Protein AF-A0A484NGR6-F1 (afdb_monomer)

InterPro domains:
  IPR010325 Rhamnogalacturonate lyase [PF06045] (3-84)
  IPR011013 Galactose mutarotase-like domain superfamily [SSF74650] (16-133)
  IPR014718 Glycoside hydrolase-type carbohydrate-binding [G3DSA:2.70.98.10] (3-141)

Structure (mmCIF, N/CA/C/O backbone):
data_AF-A0A484NGR6-F1
#
_entry.id   AF-A0A484NGR6-F1
#
loop_
_atom_site.group_PDB
_atom_site.id
_atom_site.type_symbol
_atom_site.label_atom_id
_atom_site.label_alt_id
_atom_site.label_comp_id
_atom_site.label_asym_id
_atom_site.label_entity_id
_atom_site.label_seq_id
_atom_site.pdbx_PDB_ins_code
_atom_site.Cartn_x
_atom_site.Cartn_y
_atom_site.Cartn_z
_atom_site.occupancy
_atom_site.B_iso_or_equiv
_atom_site.auth_seq_id
_atom_site.auth_comp_id
_atom_site.auth_asym_id
_atom_site.auth_atom_id
_atom_site.pdbx_PDB_model_num
ATOM 1 N N . MET A 1 1 ? -3.702 15.018 15.815 1.00 78.06 1 MET A N 1
ATOM 2 C CA . MET A 1 1 ? -2.257 14.699 15.862 1.00 78.06 1 MET A CA 1
ATOM 3 C C . MET A 1 1 ? -1.772 14.898 17.281 1.00 78.06 1 MET A C 1
ATOM 5 O O . MET A 1 1 ? -2.163 15.886 17.893 1.00 78.06 1 MET A O 1
ATOM 9 N N . LEU A 1 2 ? -0.975 13.968 17.803 1.00 86.06 2 LEU A N 1
ATOM 10 C CA . LEU A 1 2 ? -0.369 14.116 19.126 1.00 86.06 2 LEU A CA 1
ATOM 11 C C . LEU A 1 2 ? 0.886 14.997 19.006 1.00 86.06 2 LEU A C 1
ATOM 13 O O . LEU A 1 2 ? 1.690 14.758 18.100 1.00 86.06 2 LEU A O 1
ATOM 17 N N . PRO A 1 3 ? 1.065 16.021 19.863 1.00 89.62 3 PRO A N 1
ATOM 18 C CA . PRO A 1 3 ? 2.260 16.859 19.835 1.00 89.62 3 PRO A CA 1
ATOM 19 C C . PRO A 1 3 ? 3.543 16.023 19.910 1.00 89.62 3 PRO A C 1
ATOM 21 O O . PRO A 1 3 ? 3.657 15.124 20.740 1.00 89.62 3 PRO A O 1
ATOM 24 N N . GLY A 1 4 ? 4.502 16.311 19.028 1.00 92.06 4 GLY A N 1
ATOM 25 C CA . GLY A 1 4 ? 5.793 15.617 18.981 1.00 92.06 4 GLY A CA 1
ATOM 26 C C . GLY A 1 4 ? 5.782 14.228 18.329 1.00 92.06 4 GLY A C 1
ATOM 27 O O . GLY A 1 4 ? 6.843 13.618 18.236 1.00 92.06 4 GLY A O 1
ATOM 28 N N . GLN A 1 5 ? 4.637 13.724 17.850 1.00 91.00 5 GLN A N 1
ATOM 29 C CA . GLN A 1 5 ? 4.572 12.446 17.132 1.00 91.00 5 GLN A CA 1
ATOM 30 C C . GLN A 1 5 ? 4.459 12.631 15.617 1.00 91.00 5 GLN A C 1
ATOM 32 O O . GLN A 1 5 ? 3.681 13.447 15.122 1.00 91.00 5 GLN A O 1
ATOM 37 N N . SER A 1 6 ? 5.224 11.825 14.878 1.00 90.88 6 SER A N 1
ATOM 38 C CA . SER A 1 6 ? 5.164 11.767 13.416 1.00 90.88 6 SER A CA 1
ATOM 39 C C . SER A 1 6 ? 4.069 10.795 12.990 1.00 90.88 6 SER A C 1
ATOM 41 O O . SER A 1 6 ? 4.304 9.595 12.899 1.00 90.88 6 SER A O 1
ATOM 43 N N . GLY A 1 7 ? 2.861 11.311 12.768 1.00 92.38 7 GLY A N 1
ATOM 44 C CA . GLY A 1 7 ? 1.741 10.514 12.275 1.00 92.38 7 GLY A CA 1
ATOM 45 C C . GLY A 1 7 ? 0.375 11.070 12.659 1.00 92.38 7 GLY A C 1
ATOM 46 O O . GLY A 1 7 ? 0.243 12.051 13.397 1.00 92.38 7 GLY A O 1
ATOM 47 N N . PHE A 1 8 ? -0.663 10.419 12.149 1.00 93.00 8 PHE A N 1
ATOM 48 C CA . PHE A 1 8 ? -2.050 10.694 12.492 1.00 93.00 8 PHE A CA 1
ATOM 49 C C . PHE A 1 8 ? -2.842 9.390 12.534 1.00 93.00 8 PHE A C 1
ATOM 51 O O . PHE A 1 8 ? -2.506 8.426 11.854 1.00 93.00 8 PHE A O 1
ATOM 58 N N . TYR A 1 9 ? -3.898 9.384 13.342 1.00 92.56 9 TYR A N 1
ATOM 59 C CA . TYR A 1 9 ? -4.831 8.270 13.447 1.00 92.56 9 TYR A CA 1
ATOM 60 C C . TYR A 1 9 ? -6.046 8.574 12.582 1.00 92.56 9 TYR A C 1
ATOM 62 O O . TYR A 1 9 ? -6.548 9.701 12.591 1.00 92.56 9 TYR A O 1
ATOM 70 N N . THR A 1 10 ? -6.516 7.573 11.849 1.00 91.75 10 THR A N 1
ATOM 71 C CA . THR A 1 10 ? -7.730 7.659 11.037 1.00 91.75 10 THR A CA 1
ATOM 72 C C . THR A 1 10 ? -8.783 6.724 11.593 1.00 91.75 10 THR A C 1
ATOM 74 O O . THR A 1 10 ? -8.477 5.590 11.945 1.00 91.75 10 THR A O 1
ATOM 77 N N . TYR A 1 11 ? -10.023 7.189 11.626 1.00 92.19 11 TYR A N 1
ATOM 78 C CA . TYR A 1 11 ? -11.191 6.377 11.927 1.00 92.19 11 TYR A CA 1
ATOM 79 C C . TYR A 1 11 ? -12.360 6.883 11.081 1.00 92.19 11 TYR A C 1
ATOM 81 O O . TYR A 1 11 ? -12.351 8.025 10.615 1.00 92.19 11 TYR A O 1
ATOM 89 N N . ALA A 1 12 ? -13.356 6.030 10.881 1.00 91.62 12 ALA A N 1
ATOM 90 C CA . ALA A 1 12 ? -14.618 6.390 10.258 1.00 91.62 12 ALA A CA 1
ATOM 91 C C . ALA A 1 12 ? -15.750 5.862 11.136 1.00 91.62 12 ALA A C 1
ATOM 93 O O . ALA A 1 12 ? -15.659 4.761 11.674 1.00 91.62 12 ALA A O 1
ATOM 94 N N . ILE A 1 13 ? -16.797 6.666 11.293 1.00 93.38 13 ILE A N 1
ATOM 95 C CA . ILE A 1 13 ? -18.014 6.281 12.005 1.00 93.38 13 ILE A CA 1
ATOM 96 C C . ILE A 1 13 ? -19.132 6.290 10.975 1.00 93.38 13 ILE A C 1
ATOM 98 O O . ILE A 1 13 ? -19.346 7.296 10.299 1.00 93.38 13 ILE A O 1
ATOM 102 N N . TYR A 1 14 ? -19.816 5.158 10.860 1.00 91.88 14 TYR A N 1
ATOM 103 C CA . TYR A 1 14 ? -20.972 4.992 9.994 1.00 91.88 14 TYR A CA 1
ATOM 104 C C . TYR A 1 14 ? -22.213 4.878 10.869 1.00 91.88 14 TYR A C 1
ATOM 106 O O . TYR A 1 14 ? -22.249 4.064 11.789 1.00 91.88 14 TYR A O 1
ATOM 114 N N . GLU A 1 15 ? -23.220 5.694 10.581 1.00 93.62 15 GLU A N 1
ATOM 115 C CA . GLU A 1 15 ? -24.505 5.680 11.268 1.00 93.62 15 GLU A CA 1
ATOM 116 C C . GLU A 1 15 ? -25.618 5.568 10.225 1.00 93.62 15 GLU A C 1
ATOM 118 O O . GLU A 1 15 ? -25.617 6.278 9.217 1.00 93.62 15 GLU A O 1
ATOM 123 N N . HIS A 1 16 ? -26.558 4.656 10.464 1.00 94.00 16 HIS A N 1
ATOM 124 C CA . HIS A 1 16 ? -27.775 4.504 9.673 1.00 94.00 16 HIS A CA 1
ATOM 125 C C . HIS A 1 16 ? -28.966 4.613 10.620 1.00 94.00 16 HIS A C 1
ATOM 127 O O . HIS A 1 16 ? -29.140 3.783 11.513 1.00 94.00 16 HIS A O 1
ATOM 133 N N . LEU A 1 17 ? -29.732 5.695 10.481 1.00 96.50 17 LEU A N 1
ATOM 134 C CA . LEU A 1 17 ? -30.821 6.022 11.397 1.00 96.50 17 LEU A CA 1
ATOM 135 C C . LEU A 1 17 ? -32.141 5.393 10.952 1.00 96.50 17 LEU A C 1
ATOM 137 O O . LEU A 1 17 ? -32.397 5.159 9.771 1.00 96.50 17 LEU A O 1
ATOM 141 N N . GLN A 1 18 ? -33.032 5.180 11.919 1.00 95.94 18 GLN A N 1
ATOM 142 C CA . GLN A 1 18 ? -34.361 4.647 11.651 1.00 95.94 18 GLN A CA 1
ATOM 143 C C . GLN A 1 18 ? -35.109 5.500 10.611 1.00 95.94 18 GLN A C 1
ATOM 145 O O . GLN A 1 18 ? -35.222 6.718 10.744 1.00 95.94 18 GLN A O 1
ATOM 150 N N . GLY A 1 19 ? -35.654 4.838 9.588 1.00 96.69 19 GLY A N 1
ATOM 151 C CA . GLY A 1 19 ? -36.406 5.477 8.505 1.00 96.69 19 GLY A CA 1
ATOM 152 C C . GLY A 1 19 ? -35.552 5.951 7.326 1.00 96.69 19 GLY A C 1
ATOM 153 O O . GLY A 1 19 ? -36.113 6.432 6.344 1.00 96.69 19 GLY A O 1
ATOM 154 N N . TRP A 1 20 ? -34.224 5.808 7.388 1.00 96.44 20 TRP A N 1
ATOM 155 C CA . TRP A 1 20 ? -33.361 6.057 6.234 1.00 96.44 20 TRP A CA 1
ATOM 156 C C . TRP A 1 20 ? -33.517 4.957 5.174 1.00 96.44 20 TRP A C 1
ATOM 158 O O . TRP A 1 20 ? -33.817 3.811 5.520 1.00 96.44 20 TRP A O 1
ATOM 168 N N . PRO A 1 21 ? -33.334 5.292 3.881 1.00 95.69 21 PRO A N 1
ATOM 169 C CA . PRO A 1 21 ? -33.385 4.309 2.806 1.00 95.69 21 PRO A CA 1
ATOM 170 C C . PRO A 1 21 ? -32.255 3.285 2.937 1.00 95.69 21 PRO A C 1
ATOM 172 O O . PRO A 1 21 ? -31.278 3.504 3.655 1.00 95.69 21 PRO A O 1
ATOM 175 N N . ASP A 1 22 ? -32.394 2.177 2.217 1.00 94.81 22 ASP A N 1
ATOM 176 C CA . ASP A 1 22 ? -31.349 1.162 2.122 1.00 94.81 22 ASP A CA 1
ATOM 177 C C . ASP A 1 22 ? -30.049 1.747 1.538 1.00 94.81 22 ASP A C 1
ATOM 179 O O . ASP A 1 22 ? -30.083 2.621 0.664 1.00 94.81 22 ASP A O 1
ATOM 183 N N . VAL A 1 23 ? -28.907 1.281 2.043 1.00 92.06 23 VAL A N 1
ATOM 184 C CA . VAL A 1 23 ? -27.570 1.735 1.644 1.00 92.06 23 VAL A CA 1
ATOM 185 C C . VAL A 1 23 ? -26.664 0.523 1.484 1.00 92.06 23 VAL A C 1
ATOM 187 O O . VAL A 1 23 ? -26.489 -0.256 2.417 1.00 92.06 23 VAL A O 1
ATOM 190 N N . ASP A 1 24 ? -26.014 0.430 0.326 1.00 91.44 24 ASP A N 1
ATOM 191 C CA . ASP A 1 24 ? -24.993 -0.576 0.046 1.00 91.44 24 ASP A CA 1
ATOM 192 C C . ASP A 1 24 ? -23.606 0.084 -0.039 1.00 91.44 24 ASP A C 1
ATOM 194 O O . ASP A 1 24 ? -23.342 0.920 -0.910 1.00 91.44 24 ASP A O 1
ATOM 198 N N . ILE A 1 25 ? -22.718 -0.282 0.889 1.00 89.94 25 ILE A N 1
ATOM 199 C CA . ILE A 1 25 ? -21.307 0.117 0.889 1.00 89.94 25 ILE A CA 1
ATOM 200 C C . ILE A 1 25 ? -20.473 -1.120 0.569 1.00 89.94 25 ILE A C 1
ATOM 202 O O . ILE A 1 25 ? -20.093 -1.885 1.454 1.00 89.94 25 ILE A O 1
ATOM 206 N N . GLY A 1 26 ? -20.120 -1.281 -0.706 1.00 89.25 26 GLY A N 1
ATOM 207 C CA . GLY A 1 26 ? -19.297 -2.412 -1.142 1.00 89.25 26 GLY A CA 1
ATOM 208 C C . GLY A 1 26 ? -17.859 -2.383 -0.607 1.00 89.25 26 GLY A C 1
ATOM 209 O O . GLY A 1 26 ? -17.216 -3.428 -0.510 1.00 89.25 26 GLY A O 1
ATOM 210 N N . GLN A 1 27 ? -17.327 -1.200 -0.269 1.00 90.62 27 GLN A N 1
ATOM 211 C CA . GLN A 1 27 ? -15.990 -1.074 0.306 1.00 90.62 27 GLN A CA 1
ATOM 212 C C . GLN A 1 27 ? -15.769 0.250 1.037 1.00 90.62 27 GLN A C 1
ATOM 214 O O . GLN A 1 27 ? -16.067 1.323 0.513 1.00 90.62 27 GLN A O 1
ATOM 219 N N . THR A 1 28 ? -15.097 0.156 2.180 1.00 92.19 28 THR A N 1
ATOM 220 C CA . THR A 1 28 ? -14.527 1.280 2.922 1.00 92.19 28 THR A CA 1
ATOM 221 C C . THR A 1 28 ? -13.011 1.146 2.937 1.00 92.19 28 THR A C 1
ATOM 223 O O . THR A 1 28 ? -12.495 0.050 3.120 1.00 92.19 28 THR A O 1
ATOM 226 N N . ARG A 1 29 ? -12.291 2.251 2.717 1.00 93.50 29 ARG A N 1
ATOM 227 C CA . ARG A 1 29 ? -10.837 2.335 2.914 1.00 93.50 29 ARG A CA 1
ATOM 228 C C . ARG A 1 29 ? -10.360 3.777 2.960 1.00 93.50 29 ARG A C 1
ATOM 230 O O . ARG A 1 29 ? -10.953 4.651 2.327 1.00 93.50 29 ARG A O 1
ATOM 237 N N . VAL A 1 30 ? -9.227 4.001 3.612 1.00 95.31 30 VAL A N 1
ATOM 238 C CA . VAL A 1 30 ? -8.436 5.227 3.461 1.00 95.31 30 VAL A CA 1
ATOM 239 C C . VAL A 1 30 ? -7.358 4.969 2.416 1.00 95.31 30 VAL A C 1
ATOM 241 O O . VAL A 1 30 ? -6.611 4.001 2.524 1.00 95.31 30 VAL A O 1
ATOM 244 N N . ALA A 1 31 ? -7.266 5.829 1.402 1.00 96.25 31 ALA A N 1
ATOM 245 C CA . ALA A 1 31 ? -6.236 5.742 0.373 1.00 96.25 31 ALA A CA 1
ATOM 246 C C . ALA A 1 31 ? -5.307 6.952 0.446 1.00 96.25 31 ALA A C 1
ATOM 248 O O . ALA A 1 31 ? -5.741 8.090 0.261 1.00 96.25 31 ALA A O 1
ATOM 249 N N . ILE A 1 32 ? -4.023 6.701 0.682 1.00 96.94 32 ILE A N 1
ATOM 250 C CA . ILE A 1 32 ? -3.003 7.740 0.793 1.00 96.94 32 ILE A CA 1
ATOM 251 C C . ILE A 1 32 ? -2.096 7.648 -0.425 1.00 96.94 32 ILE A C 1
ATOM 253 O O . ILE A 1 32 ? -1.409 6.648 -0.627 1.00 96.94 32 ILE A O 1
ATOM 257 N N . LYS A 1 33 ? -2.110 8.699 -1.247 1.00 96.62 33 LYS A N 1
ATOM 258 C CA . LYS A 1 33 ? -1.242 8.831 -2.421 1.00 96.62 33 LYS A CA 1
ATOM 259 C C . LYS A 1 33 ? -0.035 9.680 -2.063 1.00 96.62 33 LYS A C 1
ATOM 261 O O . LYS A 1 33 ? -0.173 10.870 -1.789 1.00 96.62 33 LYS A O 1
ATOM 266 N N . LEU A 1 34 ? 1.137 9.065 -2.073 1.00 96.38 34 LEU A N 1
ATOM 267 C CA . LEU A 1 34 ? 2.390 9.723 -1.735 1.00 96.38 34 LEU A CA 1
ATOM 268 C C . LEU A 1 34 ? 3.012 10.386 -2.968 1.00 96.38 34 LEU A C 1
ATOM 270 O O . LEU A 1 34 ? 2.628 10.154 -4.118 1.00 96.38 34 LEU A O 1
ATOM 274 N N . GLN A 1 35 ? 4.002 11.242 -2.732 1.00 95.25 35 GLN A N 1
ATOM 275 C CA . GLN A 1 35 ? 4.686 11.947 -3.806 1.00 95.25 35 GLN A CA 1
ATOM 276 C C . GLN A 1 35 ? 5.519 10.977 -4.657 1.00 95.25 35 GLN A C 1
ATOM 278 O O . GLN A 1 35 ? 6.565 10.494 -4.229 1.00 95.25 35 GLN A O 1
ATOM 283 N N . ARG A 1 36 ? 5.091 10.784 -5.910 1.00 92.81 36 ARG A N 1
ATOM 284 C CA . 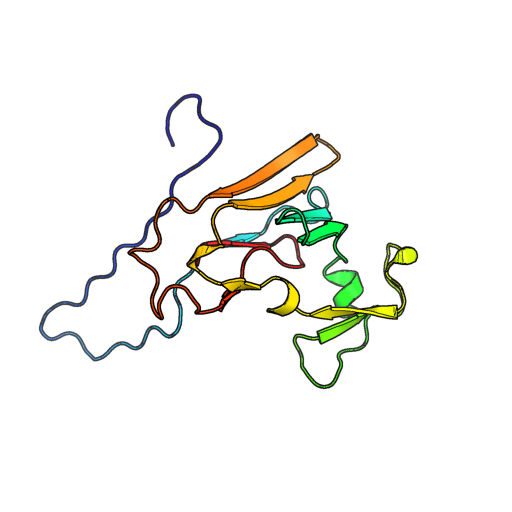ARG A 1 36 ? 5.686 9.869 -6.906 1.00 92.81 36 ARG A CA 1
ATOM 285 C C . ARG A 1 36 ? 7.207 9.937 -7.048 1.00 92.81 36 ARG A C 1
ATOM 287 O O . ARG A 1 36 ? 7.833 8.926 -7.314 1.00 92.81 36 ARG A O 1
ATOM 294 N N . ARG A 1 37 ? 7.792 11.132 -6.923 1.00 91.44 37 ARG A N 1
ATOM 295 C CA . ARG A 1 37 ? 9.242 11.340 -7.091 1.00 91.44 37 ARG A CA 1
ATOM 296 C C . ARG A 1 37 ? 10.069 10.962 -5.864 1.00 91.44 37 ARG A C 1
ATOM 298 O O . ARG A 1 37 ? 11.276 10.833 -5.996 1.00 91.44 37 ARG A O 1
ATOM 305 N N . LEU A 1 38 ? 9.440 10.868 -4.695 1.00 94.81 38 LEU A N 1
ATOM 306 C CA . LEU A 1 38 ? 10.129 10.578 -3.439 1.00 94.81 38 LEU A CA 1
ATOM 307 C C . LEU A 1 38 ? 10.042 9.089 -3.109 1.00 94.81 38 LEU A C 1
ATOM 309 O O . LEU A 1 38 ? 11.041 8.475 -2.768 1.00 94.81 38 LEU A O 1
ATOM 313 N N . PHE A 1 39 ? 8.856 8.500 -3.254 1.00 97.12 39 PHE A N 1
ATOM 314 C CA . PHE A 1 39 ? 8.583 7.134 -2.820 1.00 97.12 39 PHE A CA 1
ATOM 315 C C . PHE A 1 39 ? 8.582 6.163 -4.004 1.00 97.12 39 PHE A C 1
ATOM 317 O O . PHE A 1 39 ? 7.625 6.130 -4.775 1.00 97.12 39 PHE A O 1
ATOM 324 N N . ASN A 1 40 ? 9.646 5.369 -4.129 1.00 94.50 40 ASN A N 1
ATOM 325 C CA . ASN A 1 40 ? 9.810 4.345 -5.168 1.00 94.50 40 ASN A CA 1
ATOM 326 C C . ASN A 1 40 ? 10.026 2.931 -4.608 1.00 94.50 40 ASN A C 1
ATOM 328 O O . ASN A 1 40 ? 9.911 1.969 -5.360 1.00 94.50 40 ASN A O 1
ATOM 332 N N . TYR A 1 41 ? 10.309 2.783 -3.313 1.00 96.88 41 TYR A N 1
ATOM 333 C CA . TYR A 1 41 ? 10.507 1.480 -2.684 1.00 96.88 41 TYR A CA 1
ATOM 334 C C . TYR A 1 41 ? 9.312 1.136 -1.800 1.00 96.88 41 TYR A C 1
ATOM 336 O O . TYR A 1 41 ? 8.941 1.914 -0.924 1.00 96.88 41 TYR A O 1
ATOM 344 N N . MET A 1 42 ? 8.698 -0.017 -2.026 1.00 97.44 42 MET A N 1
ATOM 345 C CA . MET A 1 42 ? 7.542 -0.493 -1.273 1.00 97.44 42 MET A CA 1
ATOM 346 C C . MET A 1 42 ? 7.958 -1.639 -0.360 1.00 97.44 42 MET A C 1
ATOM 348 O O . MET A 1 42 ? 8.741 -2.494 -0.767 1.00 97.44 42 MET A O 1
ATOM 352 N N . ALA A 1 43 ? 7.409 -1.664 0.853 1.00 97.62 43 ALA A N 1
ATOM 353 C CA . ALA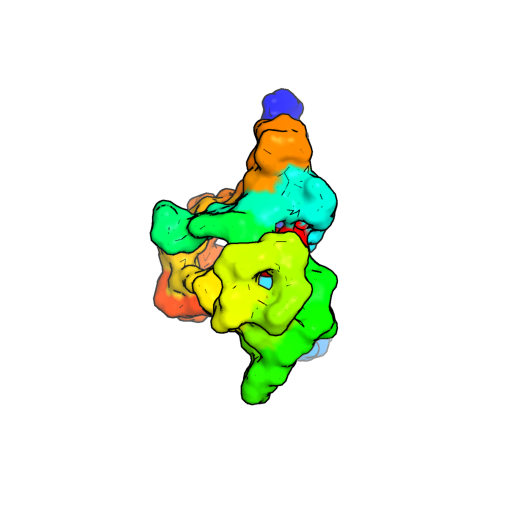 A 1 43 ? 7.626 -2.732 1.821 1.00 97.62 43 ALA A CA 1
ATOM 354 C C . ALA A 1 43 ? 6.292 -3.118 2.470 1.00 97.62 43 ALA A C 1
ATOM 356 O O . ALA A 1 43 ? 5.606 -2.269 3.043 1.00 97.62 43 ALA A O 1
ATOM 357 N N . ILE A 1 44 ? 5.918 -4.387 2.341 1.00 97.31 44 ILE A N 1
ATOM 358 C CA . ILE A 1 44 ? 4.662 -4.957 2.849 1.00 97.31 44 ILE A CA 1
ATOM 359 C C . ILE A 1 44 ? 4.947 -6.051 3.875 1.00 97.31 44 ILE A C 1
ATOM 361 O O . ILE A 1 44 ? 4.309 -6.099 4.919 1.00 97.31 44 ILE A O 1
ATOM 365 N N . SER A 1 45 ? 5.920 -6.907 3.588 1.00 94.94 45 SER A N 1
ATOM 366 C CA . SER A 1 45 ? 6.436 -7.925 4.500 1.00 94.94 45 SER A CA 1
ATOM 367 C C . SER A 1 45 ? 7.914 -8.165 4.201 1.00 94.94 45 SER A C 1
ATOM 369 O O . SER A 1 45 ? 8.449 -7.610 3.236 1.00 94.94 45 SER A O 1
ATOM 371 N N . ASP A 1 46 ? 8.568 -9.011 4.995 1.00 93.75 46 ASP A N 1
ATOM 372 C CA . ASP A 1 46 ? 9.969 -9.383 4.770 1.00 93.75 46 ASP A CA 1
ATOM 373 C C . ASP A 1 46 ? 10.186 -9.977 3.366 1.00 93.75 46 ASP A C 1
ATOM 375 O O . ASP A 1 46 ? 11.187 -9.671 2.716 1.00 93.75 46 ASP A O 1
ATOM 379 N N . ASP A 1 47 ? 9.201 -10.731 2.868 1.00 94.31 47 ASP A N 1
ATOM 380 C CA . ASP A 1 47 ? 9.227 -11.382 1.554 1.00 94.31 47 ASP A CA 1
ATOM 381 C C . ASP A 1 47 ? 8.638 -10.517 0.424 1.00 94.31 47 ASP A C 1
ATOM 383 O O . ASP A 1 47 ? 8.829 -10.813 -0.757 1.00 94.31 47 ASP A O 1
ATOM 387 N N . ILE A 1 48 ? 7.910 -9.445 0.760 1.00 94.69 48 ILE A N 1
ATOM 388 C CA . ILE A 1 48 ? 7.253 -8.556 -0.206 1.00 94.69 48 ILE A CA 1
ATOM 389 C C . ILE A 1 48 ? 7.767 -7.134 -0.004 1.00 94.69 48 ILE A C 1
ATOM 391 O O . ILE A 1 48 ? 7.116 -6.269 0.589 1.00 94.69 48 ILE A O 1
ATOM 395 N N . GLN A 1 49 ? 8.957 -6.890 -0.541 1.00 95.75 49 GLN A N 1
ATOM 396 C CA . GLN A 1 49 ? 9.571 -5.572 -0.589 1.00 95.75 49 GLN A CA 1
ATOM 397 C C . GLN A 1 49 ? 10.424 -5.422 -1.846 1.00 95.75 49 GLN A C 1
ATOM 399 O O . GLN A 1 49 ? 11.136 -6.345 -2.239 1.00 95.75 49 GLN A O 1
ATOM 404 N N . ARG A 1 50 ? 10.319 -4.275 -2.516 1.00 95.38 50 ARG A N 1
ATOM 405 C CA . ARG A 1 50 ? 11.050 -4.010 -3.761 1.00 95.38 50 ARG A CA 1
ATOM 406 C C . ARG A 1 50 ? 10.960 -2.553 -4.178 1.00 95.38 50 ARG A C 1
ATOM 408 O O . ARG A 1 50 ? 10.055 -1.822 -3.776 1.00 95.38 50 ARG A O 1
ATOM 415 N N . GLU A 1 51 ? 11.850 -2.165 -5.085 1.00 95.38 51 GLU A N 1
ATOM 416 C CA . GLU A 1 51 ? 11.587 -1.011 -5.935 1.00 95.38 51 GLU A CA 1
ATOM 417 C C . GLU A 1 51 ? 10.383 -1.318 -6.837 1.00 95.38 51 GLU A C 1
ATOM 419 O O . GLU A 1 51 ? 10.270 -2.407 -7.415 1.00 95.38 51 GLU A O 1
ATOM 424 N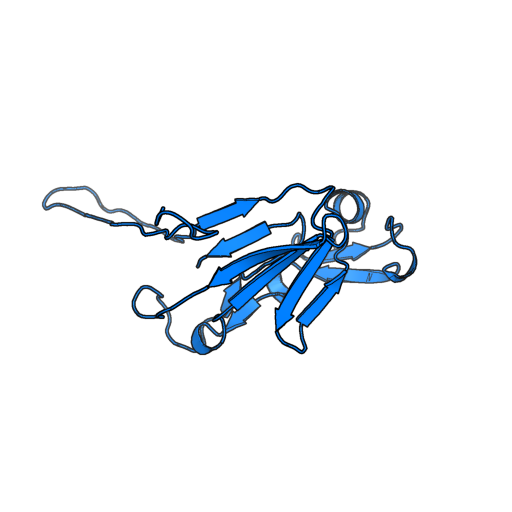 N . MET A 1 52 ? 9.465 -0.364 -6.920 1.00 95.56 52 MET A N 1
ATOM 425 C CA . MET A 1 52 ? 8.226 -0.493 -7.669 1.00 95.56 52 MET A CA 1
ATOM 426 C C . MET A 1 52 ? 8.322 0.214 -9.020 1.00 95.56 52 MET A C 1
ATOM 428 O O . MET A 1 52 ? 8.920 1.291 -9.098 1.00 95.56 52 MET A O 1
ATOM 432 N N . PRO A 1 53 ? 7.697 -0.338 -10.077 1.00 95.94 53 PRO A N 1
ATOM 433 C CA . PRO A 1 53 ? 7.539 0.395 -11.326 1.00 95.94 53 PRO A CA 1
ATOM 434 C C . PRO A 1 53 ? 6.748 1.685 -11.086 1.00 95.94 53 PRO A C 1
ATOM 436 O O . PRO A 1 53 ? 5.944 1.784 -10.158 1.00 95.94 53 PRO A O 1
ATOM 439 N N . SER A 1 54 ? 6.948 2.695 -11.929 1.00 94.38 54 SER A N 1
ATOM 440 C CA . SER A 1 54 ? 6.141 3.915 -11.867 1.00 94.38 54 SER A CA 1
ATOM 441 C C . SER A 1 54 ? 4.777 3.731 -12.548 1.00 94.38 54 SER A C 1
ATOM 443 O O . SER A 1 54 ? 4.589 2.859 -13.397 1.00 94.38 54 SER A O 1
ATOM 445 N N . ASP A 1 55 ? 3.824 4.621 -12.249 1.00 92.94 55 ASP A N 1
ATOM 446 C CA . ASP A 1 55 ? 2.546 4.687 -12.982 1.00 92.94 55 ASP A CA 1
ATOM 447 C C . ASP A 1 55 ? 2.760 4.831 -14.498 1.00 92.94 55 ASP A C 1
ATOM 449 O O . ASP A 1 55 ? 2.002 4.282 -15.298 1.00 92.94 55 ASP A O 1
ATOM 453 N N . ASN A 1 56 ? 3.805 5.565 -14.896 1.00 95.06 56 ASN A N 1
ATOM 454 C CA . ASN A 1 56 ? 4.144 5.760 -16.298 1.00 95.06 56 ASN A CA 1
ATOM 455 C C . ASN A 1 56 ? 4.649 4.461 -16.935 1.00 95.06 56 ASN A C 1
ATOM 457 O O . ASN A 1 56 ? 4.204 4.128 -18.030 1.00 95.06 56 ASN A O 1
ATOM 461 N N . ASP A 1 57 ? 5.501 3.708 -16.231 1.00 96.12 57 ASP A N 1
ATOM 462 C CA . ASP A 1 57 ? 6.013 2.411 -16.698 1.00 96.12 57 ASP A CA 1
ATOM 463 C C . ASP A 1 57 ? 4.874 1.426 -16.959 1.00 96.12 57 ASP A C 1
ATOM 465 O O . ASP A 1 57 ? 4.876 0.725 -17.969 1.00 96.12 57 ASP A O 1
ATOM 469 N N . ARG A 1 58 ? 3.851 1.440 -16.096 1.00 95.69 58 ARG A N 1
ATOM 470 C CA . ARG A 1 58 ? 2.621 0.675 -16.321 1.00 95.69 58 ARG A CA 1
ATOM 471 C C . ARG A 1 58 ? 1.819 1.205 -17.505 1.00 95.69 58 ARG A C 1
ATOM 473 O O . ARG A 1 58 ? 1.356 0.416 -18.318 1.00 95.69 58 ARG A O 1
ATOM 480 N N . SER A 1 59 ? 1.661 2.524 -17.642 1.00 95.69 59 SER A N 1
ATOM 481 C CA . SER A 1 59 ? 0.842 3.103 -18.720 1.00 95.69 59 SER A CA 1
ATOM 482 C C . SER A 1 59 ? 1.379 2.841 -20.130 1.00 95.69 59 SER A C 1
ATOM 484 O O . SER A 1 59 ? 0.591 2.746 -21.067 1.00 95.69 59 SER A O 1
ATOM 486 N N . ILE A 1 60 ? 2.702 2.716 -20.281 1.00 96.94 60 ILE A N 1
ATOM 487 C CA . ILE A 1 60 ? 3.356 2.382 -21.558 1.00 96.94 60 ILE A CA 1
ATOM 488 C C . ILE A 1 60 ? 3.610 0.875 -21.711 1.00 96.94 60 ILE A C 1
ATOM 490 O O . ILE A 1 60 ? 4.119 0.429 -22.741 1.00 96.94 60 ILE A O 1
ATOM 494 N N . GLY A 1 61 ? 3.299 0.101 -20.670 1.00 96.81 61 GLY A N 1
ATOM 495 C CA . GLY A 1 61 ? 3.371 -1.349 -20.670 1.00 96.81 61 GLY A CA 1
ATOM 496 C C . GLY A 1 61 ? 2.246 -1.983 -21.484 1.00 96.81 61 GLY A C 1
ATOM 497 O O . GLY A 1 61 ? 1.376 -1.316 -22.045 1.00 96.81 61 GLY A O 1
ATOM 498 N N . LYS A 1 62 ? 2.260 -3.313 -21.550 1.00 98.12 62 LYS A N 1
ATOM 499 C CA . LYS A 1 62 ? 1.213 -4.088 -22.216 1.00 98.12 62 LYS A CA 1
ATOM 500 C C . LYS A 1 62 ? 0.265 -4.658 -21.166 1.00 98.12 62 LYS A C 1
ATOM 502 O O . LYS A 1 62 ? 0.633 -5.593 -20.458 1.00 98.12 62 LYS A O 1
ATOM 507 N N . THR A 1 63 ? -0.952 -4.127 -21.092 1.00 97.88 63 THR A N 1
ATOM 508 C CA . THR A 1 63 ? -2.037 -4.762 -20.332 1.00 97.88 63 THR A CA 1
ATOM 509 C C . THR A 1 63 ? -2.261 -6.186 -20.843 1.00 97.88 63 THR A C 1
ATOM 511 O O . THR A 1 63 ? -2.277 -6.417 -22.056 1.00 97.88 63 THR A O 1
ATOM 514 N N . LEU A 1 64 ? -2.368 -7.137 -19.918 1.00 96.94 64 LEU A N 1
ATOM 515 C CA . LEU A 1 64 ? -2.637 -8.543 -20.214 1.00 96.94 64 LEU A CA 1
ATOM 516 C C . LEU A 1 64 ? -4.155 -8.797 -20.221 1.00 96.94 64 LEU A C 1
ATOM 518 O O . LEU A 1 64 ? -4.937 -7.875 -20.444 1.00 96.94 64 LEU A O 1
ATOM 522 N N . ASP A 1 65 ? -4.582 -10.037 -19.991 1.00 95.81 65 ASP A N 1
ATOM 523 C CA . ASP A 1 65 ? -6.004 -10.411 -20.026 1.00 95.81 65 ASP A CA 1
ATOM 524 C C . ASP A 1 65 ? -6.840 -9.684 -18.954 1.00 95.81 65 ASP A C 1
ATOM 526 O O . ASP A 1 65 ? -8.030 -9.435 -19.151 1.00 95.81 65 ASP A O 1
ATOM 530 N N . TYR A 1 66 ? -6.211 -9.288 -17.842 1.00 93.75 66 TYR A N 1
ATOM 531 C CA . TYR A 1 66 ? -6.825 -8.498 -16.775 1.00 93.75 66 TYR A CA 1
ATOM 532 C C . TYR A 1 66 ? -6.254 -7.081 -16.758 1.00 93.75 66 TYR A C 1
ATOM 534 O O . TYR A 1 66 ? -5.044 -6.885 -16.856 1.00 93.75 66 TYR A O 1
ATOM 542 N N . LYS A 1 67 ? -7.120 -6.078 -16.567 1.00 93.38 67 LYS A N 1
ATOM 543 C CA . LYS A 1 67 ? -6.716 -4.659 -16.541 1.00 93.38 67 LYS A CA 1
ATOM 544 C C . LYS A 1 67 ? -5.758 -4.326 -15.391 1.00 93.38 67 LYS A C 1
ATOM 546 O O . LYS A 1 67 ? -5.052 -3.323 -15.449 1.00 93.38 67 LYS A O 1
ATOM 551 N N . GLU A 1 68 ? -5.762 -5.134 -14.334 1.00 95.12 68 GLU A N 1
ATOM 552 C CA . GLU A 1 68 ? -4.876 -5.007 -13.182 1.00 95.12 68 GLU A CA 1
ATOM 553 C C . GLU A 1 68 ? -3.453 -5.512 -13.444 1.00 95.12 68 GLU A C 1
ATOM 555 O O . GLU A 1 68 ? -2.543 -5.044 -12.757 1.00 95.12 68 GLU A O 1
ATOM 560 N N . ALA A 1 69 ? -3.268 -6.390 -14.438 1.00 97.12 69 ALA A N 1
ATOM 561 C CA . ALA A 1 69 ? -2.002 -7.029 -14.776 1.00 97.12 69 ALA A CA 1
ATOM 562 C C . ALA A 1 69 ? -1.358 -6.375 -16.007 1.00 97.12 69 ALA A C 1
ATOM 564 O O . ALA A 1 69 ? -1.935 -6.322 -17.099 1.00 97.12 69 ALA A O 1
ATOM 565 N N . VAL A 1 70 ? -0.130 -5.888 -15.846 1.00 98.00 70 VAL A N 1
ATOM 566 C CA . VAL A 1 70 ? 0.604 -5.169 -16.890 1.00 98.00 70 VAL A CA 1
ATOM 567 C C . VAL A 1 70 ? 2.005 -5.747 -17.041 1.00 98.00 70 VAL A C 1
ATOM 569 O O . VAL A 1 70 ? 2.793 -5.739 -16.101 1.00 98.00 70 VAL A O 1
ATOM 572 N N . LEU A 1 71 ? 2.341 -6.192 -18.253 1.00 98.31 71 LEU A N 1
ATOM 573 C CA . LEU A 1 71 ? 3.704 -6.560 -18.626 1.00 98.31 71 LEU A CA 1
ATOM 574 C C . LEU A 1 71 ? 4.539 -5.298 -18.875 1.00 98.31 71 LEU A C 1
ATOM 576 O O . LEU A 1 71 ? 4.224 -4.488 -19.755 1.00 98.31 71 LEU A O 1
ATOM 580 N N . LEU A 1 72 ? 5.644 -5.166 -18.148 1.00 98.31 72 LEU A N 1
ATOM 581 C CA . LEU A 1 72 ? 6.583 -4.056 -18.268 1.00 98.31 72 LEU A CA 1
ATOM 582 C C . LEU A 1 72 ? 7.493 -4.259 -19.488 1.00 98.31 72 LEU A C 1
ATOM 584 O O . LEU A 1 72 ? 8.469 -5.008 -19.458 1.00 98.31 72 LEU A O 1
ATOM 588 N N . THR A 1 73 ? 7.175 -3.588 -20.595 1.00 98.06 73 THR A N 1
ATOM 589 C CA . THR A 1 73 ? 7.879 -3.745 -21.882 1.00 98.06 73 THR A CA 1
ATOM 590 C C . THR A 1 73 ? 9.097 -2.831 -22.017 1.00 98.06 73 THR A C 1
ATOM 592 O O . THR A 1 73 ? 10.121 -3.241 -22.571 1.00 98.06 73 THR A O 1
ATOM 595 N N . ASN A 1 74 ? 8.997 -1.600 -21.512 1.00 97.12 74 ASN A N 1
ATOM 596 C CA . ASN A 1 74 ? 10.058 -0.596 -21.548 1.00 97.12 74 ASN A CA 1
ATOM 597 C C . ASN A 1 74 ? 10.067 0.278 -20.273 1.00 97.12 74 ASN A C 1
ATOM 599 O O . ASN A 1 74 ? 9.850 1.487 -20.370 1.00 97.12 74 ASN A O 1
ATOM 603 N N . PRO A 1 75 ? 10.248 -0.322 -19.080 1.00 96.94 75 PRO A N 1
ATOM 604 C CA . PRO A 1 75 ? 10.242 0.420 -17.824 1.00 96.94 75 PRO A CA 1
ATOM 605 C C . PRO A 1 75 ? 11.474 1.320 -17.672 1.00 96.94 75 PRO A C 1
ATOM 607 O O . PRO A 1 75 ? 12.549 1.034 -18.200 1.00 96.94 75 PRO A O 1
ATOM 610 N N . SER A 1 76 ? 11.317 2.382 -16.885 1.00 94.56 76 SER A N 1
A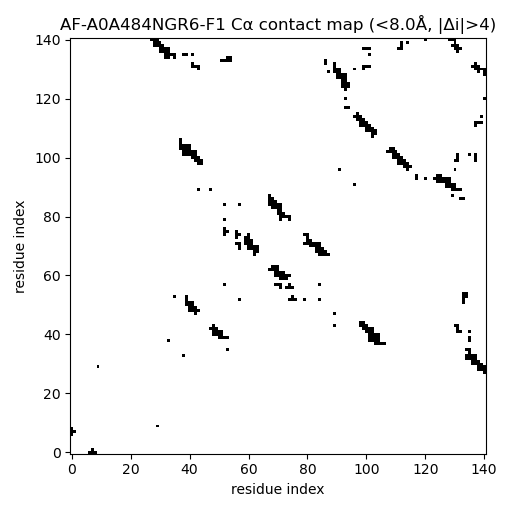TOM 611 C CA . SER A 1 76 ? 12.375 3.313 -16.492 1.00 94.56 76 SER A CA 1
ATOM 612 C C . SER A 1 76 ? 13.551 2.631 -15.786 1.00 94.56 76 SER A C 1
ATOM 614 O O . SER A 1 76 ? 14.697 2.995 -16.048 1.00 94.56 76 SER A O 1
ATOM 616 N N . ASN A 1 77 ? 13.284 1.619 -14.951 1.00 94.81 77 ASN A N 1
ATOM 617 C CA . ASN A 1 77 ? 14.296 0.699 -14.438 1.00 94.81 77 ASN A CA 1
ATOM 618 C C . ASN A 1 77 ? 14.390 -0.544 -15.355 1.00 94.81 77 ASN A C 1
ATOM 620 O O . ASN A 1 77 ? 13.488 -1.389 -15.320 1.00 94.81 77 ASN A O 1
ATOM 624 N N . PRO A 1 78 ? 15.481 -0.717 -16.132 1.00 96.38 78 PRO A N 1
ATOM 625 C CA . PRO A 1 78 ? 15.617 -1.822 -17.080 1.00 96.38 78 PRO A CA 1
ATOM 626 C C . PRO A 1 78 ? 15.595 -3.216 -16.449 1.00 96.38 78 PRO A C 1
ATOM 628 O O . PRO A 1 78 ? 15.280 -4.175 -17.153 1.00 96.38 78 PRO A O 1
ATOM 631 N N . THR A 1 79 ? 15.910 -3.355 -15.156 1.00 96.75 79 THR A N 1
ATOM 632 C CA . THR A 1 79 ? 15.894 -4.665 -14.485 1.00 96.75 79 THR A CA 1
ATOM 633 C C . THR A 1 79 ? 14.483 -5.229 -14.358 1.00 96.75 79 THR A C 1
ATOM 635 O O . THR A 1 79 ? 14.339 -6.438 -14.264 1.00 96.75 79 THR A O 1
ATOM 638 N N . MET A 1 80 ? 13.457 -4.369 -14.400 1.00 96.75 80 MET A N 1
ATOM 639 C CA . MET A 1 80 ? 12.049 -4.770 -14.316 1.00 96.75 80 MET A CA 1
ATOM 640 C C . MET A 1 80 ? 11.457 -5.174 -15.672 1.00 96.75 80 MET A C 1
ATOM 642 O O . MET A 1 80 ? 10.277 -5.509 -15.777 1.00 96.75 80 MET A O 1
ATOM 646 N N . LYS A 1 81 ? 12.237 -5.087 -16.755 1.00 98.00 81 LYS A N 1
ATOM 647 C CA . LYS A 1 81 ? 11.746 -5.396 -18.096 1.00 98.00 81 LYS A CA 1
ATOM 648 C C . LYS A 1 81 ? 11.382 -6.877 -18.200 1.00 98.00 81 LYS A C 1
ATOM 650 O O . LYS A 1 81 ? 12.206 -7.747 -17.942 1.00 98.00 81 LYS A O 1
ATOM 655 N N . GLY A 1 82 ? 10.170 -7.148 -18.673 1.00 97.88 82 GLY A N 1
ATOM 656 C CA . GLY A 1 82 ? 9.625 -8.499 -18.795 1.00 97.88 82 GLY A CA 1
ATOM 657 C C . GLY A 1 82 ? 8.885 -8.985 -17.549 1.00 97.88 82 GLY A C 1
ATOM 658 O O . GLY A 1 82 ? 8.262 -10.041 -17.608 1.00 97.88 82 GLY A O 1
ATOM 659 N N . GLU A 1 83 ? 8.897 -8.223 -16.454 1.00 97.25 83 GLU A N 1
ATOM 660 C CA . GLU A 1 83 ? 8.076 -8.523 -15.286 1.00 97.25 83 GLU A CA 1
ATOM 661 C C . GLU A 1 83 ? 6.611 -8.141 -15.514 1.00 97.25 83 GLU A C 1
ATOM 663 O O . GLU A 1 83 ? 6.292 -7.226 -16.281 1.00 97.25 83 GLU A O 1
ATOM 668 N N . VAL A 1 84 ? 5.716 -8.833 -14.812 1.00 96.94 84 VAL A N 1
ATOM 669 C CA . VAL A 1 84 ? 4.299 -8.481 -14.734 1.00 96.94 84 VAL A CA 1
ATOM 670 C C . VAL A 1 84 ? 4.053 -7.809 -13.392 1.00 96.94 84 VAL A C 1
ATOM 672 O O . VAL A 1 84 ? 4.314 -8.405 -12.352 1.00 96.94 84 VAL A O 1
ATOM 675 N N . ASP A 1 85 ? 3.552 -6.580 -13.427 1.00 96.25 85 ASP A N 1
ATOM 676 C CA . ASP A 1 85 ? 3.001 -5.905 -12.255 1.00 96.25 85 ASP A CA 1
ATOM 677 C C . ASP A 1 85 ? 1.496 -6.182 -12.193 1.00 96.25 85 ASP A C 1
ATOM 679 O O . ASP A 1 85 ? 0.761 -5.854 -13.131 1.00 96.25 85 ASP A O 1
ATOM 683 N N . ASP A 1 86 ? 1.048 -6.795 -11.099 1.00 95.06 86 ASP A N 1
ATOM 684 C CA . ASP A 1 86 ? -0.363 -7.046 -10.816 1.00 95.06 86 ASP A CA 1
ATOM 685 C C . ASP A 1 86 ? -0.755 -6.388 -9.491 1.00 95.06 86 ASP A C 1
ATOM 687 O O . ASP A 1 86 ? -0.131 -6.593 -8.449 1.00 95.06 86 ASP A O 1
ATOM 691 N N . LYS A 1 87 ? -1.843 -5.617 -9.521 1.00 89.25 87 LYS A N 1
ATOM 692 C CA . LYS A 1 87 ? -2.415 -4.952 -8.345 1.00 89.25 87 LYS A CA 1
ATOM 693 C C . LYS A 1 87 ? -2.635 -5.900 -7.159 1.00 89.25 87 LYS A C 1
ATOM 695 O O . LYS A 1 87 ? -2.453 -5.481 -6.017 1.00 89.25 87 LYS A O 1
ATOM 700 N N . TYR A 1 88 ? -3.075 -7.131 -7.410 1.00 93.69 88 TYR A N 1
ATOM 701 C CA . TYR A 1 88 ? -3.455 -8.086 -6.370 1.00 93.69 88 TYR A CA 1
ATOM 702 C C . TYR A 1 88 ? -2.272 -8.870 -5.801 1.00 93.69 88 TYR A C 1
ATOM 704 O O . TYR A 1 88 ? -2.414 -9.435 -4.717 1.00 93.69 88 TYR A O 1
ATOM 712 N N . GLN A 1 89 ? -1.102 -8.830 -6.451 1.00 93.62 89 GLN A N 1
ATOM 713 C CA . GLN A 1 89 ? 0.141 -9.443 -5.958 1.00 93.62 89 GLN A CA 1
ATOM 714 C C . GLN A 1 89 ? 0.580 -8.882 -4.594 1.00 93.62 89 GLN A C 1
ATOM 716 O O . GLN A 1 89 ? 1.348 -9.509 -3.872 1.00 93.62 89 GLN A O 1
ATOM 721 N N . TYR A 1 90 ? 0.065 -7.707 -4.236 1.00 95.38 90 TYR A N 1
ATOM 722 C CA . TYR A 1 90 ? 0.374 -6.979 -3.010 1.00 95.38 90 TYR A CA 1
ATOM 723 C C . TYR A 1 90 ? -0.750 -7.059 -1.965 1.00 95.38 90 TYR A C 1
ATOM 725 O O . TYR A 1 90 ? -0.859 -6.206 -1.082 1.00 95.38 90 TYR A O 1
ATOM 733 N N . SER A 1 91 ? -1.629 -8.053 -2.081 1.00 96.12 91 SER A N 1
ATOM 734 C CA . SER A 1 91 ? -2.672 -8.321 -1.087 1.00 96.12 91 SER A CA 1
ATOM 735 C C . SER A 1 91 ? -2.147 -9.272 -0.016 1.00 96.12 91 SER A C 1
ATOM 737 O O . SER A 1 91 ? -1.345 -10.157 -0.310 1.00 96.12 91 SER A O 1
ATOM 739 N N . LEU A 1 92 ? -2.636 -9.126 1.210 1.00 96.56 92 LEU A N 1
ATOM 740 C CA . LEU A 1 92 ? -2.378 -10.063 2.305 1.00 96.56 92 LEU A CA 1
ATOM 741 C C . LEU A 1 92 ? -3.700 -10.482 2.947 1.00 96.56 92 LEU A C 1
ATOM 743 O O . LEU A 1 92 ? -4.714 -9.803 2.789 1.00 96.56 92 LEU A O 1
ATOM 747 N N . GLU A 1 93 ? -3.687 -11.601 3.670 1.00 96.25 93 GLU A N 1
ATOM 748 C CA . GLU A 1 93 ? -4.794 -11.973 4.551 1.00 96.25 93 GLU A CA 1
ATOM 749 C C . GLU A 1 93 ? -4.923 -10.950 5.690 1.00 96.25 93 GLU A C 1
ATOM 751 O O . GLU A 1 93 ? -3.917 -10.486 6.226 1.00 96.25 93 GLU A O 1
ATOM 756 N N . ASN A 1 94 ? -6.151 -10.615 6.089 1.00 95.25 94 ASN A N 1
ATOM 757 C CA . ASN A 1 94 ? -6.424 -9.579 7.091 1.00 95.25 94 ASN A CA 1
ATOM 758 C C . ASN A 1 94 ? -5.608 -9.735 8.379 1.00 95.25 94 ASN A C 1
ATOM 760 O O . ASN A 1 94 ? -5.029 -8.759 8.848 1.00 95.25 94 ASN A O 1
ATOM 764 N N . LYS A 1 95 ? -5.480 -10.964 8.896 1.00 94.56 95 LYS A N 1
ATOM 765 C CA . LYS A 1 95 ? -4.692 -11.264 10.111 1.00 94.56 95 LYS A CA 1
ATOM 766 C C . LYS A 1 95 ? -3.201 -10.880 10.006 1.00 94.56 95 LYS A C 1
ATOM 768 O O . LYS A 1 95 ? -2.523 -10.746 11.029 1.00 94.56 95 LYS A O 1
ATOM 773 N N . ASP A 1 96 ? -2.687 -10.754 8.782 1.00 95.50 96 ASP A N 1
ATOM 774 C CA . ASP A 1 96 ? -1.280 -10.497 8.475 1.00 95.50 96 ASP A CA 1
ATOM 775 C C . ASP A 1 96 ? -1.033 -9.033 8.060 1.00 95.50 96 ASP A C 1
ATOM 777 O O . ASP A 1 96 ? 0.107 -8.565 8.108 1.00 95.50 96 ASP A O 1
ATOM 781 N N . ILE A 1 97 ? -2.081 -8.261 7.732 1.00 96.00 97 ILE A N 1
ATOM 782 C CA . ILE A 1 97 ? -1.977 -6.824 7.430 1.00 96.00 97 ILE A CA 1
ATOM 783 C C . ILE A 1 97 ? -1.799 -6.038 8.735 1.00 96.00 97 ILE A C 1
ATOM 785 O O . ILE A 1 97 ? -2.760 -5.512 9.300 1.00 96.00 97 ILE A O 1
ATOM 789 N N . LYS A 1 98 ? -0.549 -5.949 9.202 1.00 94.62 98 LYS A N 1
ATOM 790 C CA . LYS A 1 98 ? -0.168 -5.225 10.429 1.00 94.62 98 LYS A CA 1
ATOM 791 C C . LYS A 1 98 ? 0.533 -3.905 10.141 1.00 94.62 98 LYS A C 1
ATOM 793 O O . LYS A 1 98 ? 0.145 -2.867 10.670 1.00 94.62 98 LYS A O 1
ATOM 798 N N . VAL A 1 99 ? 1.569 -3.942 9.306 1.00 96.88 99 VAL A N 1
ATOM 799 C CA . VAL A 1 99 ? 2.345 -2.767 8.904 1.00 96.88 99 VAL A CA 1
ATOM 800 C C . VAL A 1 99 ? 2.777 -2.914 7.456 1.00 96.88 99 VAL A C 1
ATOM 802 O O . VAL A 1 99 ? 3.262 -3.965 7.059 1.00 96.88 99 VAL A O 1
ATOM 805 N N . HIS A 1 100 ? 2.594 -1.868 6.663 1.00 98.12 100 HIS A N 1
ATOM 806 C CA . HIS A 1 100 ? 3.087 -1.806 5.290 1.00 98.12 100 HIS A CA 1
ATOM 807 C C . HIS A 1 100 ? 3.213 -0.350 4.857 1.00 98.12 100 HIS A C 1
ATOM 809 O O . HIS A 1 100 ? 2.648 0.558 5.474 1.00 98.12 100 HIS A O 1
ATOM 815 N N . GLY A 1 101 ? 3.965 -0.094 3.794 1.00 98.12 101 GLY A N 1
ATOM 816 C CA . GLY A 1 101 ? 4.268 1.278 3.445 1.00 98.12 101 GLY A CA 1
ATOM 817 C C . GLY A 1 101 ? 5.225 1.455 2.287 1.00 98.12 101 GLY A C 1
ATOM 818 O O . GLY A 1 101 ? 5.388 0.587 1.429 1.00 98.12 101 GLY A O 1
ATOM 819 N N . TRP A 1 102 ? 5.817 2.641 2.280 1.00 98.38 102 TRP A N 1
ATOM 820 C CA . TRP A 1 102 ? 6.731 3.115 1.258 1.00 98.38 102 TRP A CA 1
ATOM 821 C C . TRP A 1 102 ? 7.939 3.780 1.894 1.00 98.38 102 TRP A C 1
ATOM 823 O O . TRP A 1 102 ? 7.831 4.480 2.899 1.00 98.38 102 TRP A O 1
ATOM 833 N N . ILE A 1 103 ? 9.083 3.616 1.250 1.00 98.06 103 ILE A N 1
ATOM 834 C CA . ILE A 1 103 ? 10.353 4.206 1.630 1.00 98.06 103 ILE A CA 1
ATOM 835 C C . ILE A 1 103 ? 10.779 5.158 0.515 1.00 98.06 103 ILE A C 1
ATOM 837 O O . ILE A 1 103 ? 10.731 4.841 -0.676 1.00 98.06 103 ILE A O 1
ATOM 841 N N . SER A 1 104 ? 11.191 6.347 0.930 1.00 96.88 104 SER A N 1
ATOM 842 C CA . SER A 1 104 ? 11.851 7.339 0.101 1.00 96.88 104 SER A CA 1
ATOM 843 C C . SER A 1 104 ? 13.346 7.296 0.407 1.00 96.88 104 SER A C 1
ATOM 845 O O . SER A 1 104 ? 13.739 7.766 1.478 1.00 96.88 104 SER A O 1
ATOM 847 N N . PRO A 1 105 ? 14.204 6.785 -0.495 1.00 90.31 105 PRO A N 1
ATOM 848 C CA . PRO A 1 105 ? 15.643 6.697 -0.252 1.00 90.31 105 PRO A CA 1
ATOM 849 C C . PRO A 1 105 ? 16.296 8.078 -0.141 1.00 90.31 105 PRO A C 1
ATOM 851 O O . PRO A 1 105 ? 17.321 8.215 0.503 1.00 90.31 105 PRO A O 1
ATOM 854 N N . ASN A 1 106 ? 15.692 9.126 -0.704 1.00 91.62 106 ASN A N 1
ATOM 855 C CA . ASN A 1 106 ? 16.120 10.509 -0.524 1.00 91.62 106 ASN A CA 1
ATOM 856 C C . ASN A 1 106 ? 14.863 11.394 -0.473 1.00 91.62 106 ASN A C 1
ATOM 858 O O . ASN A 1 106 ? 14.219 11.547 -1.512 1.00 91.62 106 ASN A O 1
ATOM 862 N N . PRO A 1 107 ? 14.445 11.907 0.705 1.00 93.25 107 PRO A N 1
ATOM 863 C CA . PRO A 1 107 ? 15.273 12.233 1.882 1.00 93.25 107 PRO A CA 1
ATOM 864 C C . PRO A 1 107 ? 15.346 11.188 3.031 1.00 93.25 107 PRO A C 1
ATOM 866 O O . PRO A 1 107 ? 15.332 11.581 4.191 1.00 93.25 107 PRO A O 1
ATOM 869 N N . HIS A 1 108 ? 15.444 9.878 2.770 1.00 94.25 108 HIS A N 1
ATOM 870 C CA . HIS A 1 108 ? 15.474 8.821 3.811 1.00 94.25 108 HIS A CA 1
ATOM 871 C C . HIS A 1 108 ? 14.276 8.857 4.781 1.00 94.25 108 HIS A C 1
ATOM 873 O O . HIS A 1 108 ? 14.432 8.859 6.001 1.00 94.25 108 HIS A O 1
ATOM 879 N N . VAL A 1 109 ? 13.058 8.879 4.236 1.00 96.69 109 VAL A N 1
ATOM 880 C CA . VAL A 1 109 ? 11.809 8.919 5.016 1.00 96.69 109 VAL A CA 1
ATOM 881 C C . VAL A 1 109 ? 10.926 7.731 4.651 1.00 96.69 109 VAL A C 1
ATOM 883 O O . VAL A 1 109 ? 10.814 7.379 3.481 1.00 96.69 109 VAL A O 1
ATOM 886 N N . GLY A 1 110 ? 10.278 7.130 5.647 1.00 96.94 110 GLY A N 1
ATOM 887 C CA . GLY A 1 110 ? 9.246 6.113 5.449 1.00 96.94 110 GLY A CA 1
ATOM 888 C C . GLY A 1 110 ? 7.845 6.670 5.692 1.00 96.94 110 GLY A C 1
ATOM 889 O O . GLY A 1 110 ? 7.656 7.550 6.530 1.00 96.94 110 GLY A O 1
ATOM 890 N N . PHE A 1 111 ? 6.863 6.133 4.978 1.00 97.62 111 PHE A N 1
ATOM 891 C CA . PHE A 1 111 ? 5.446 6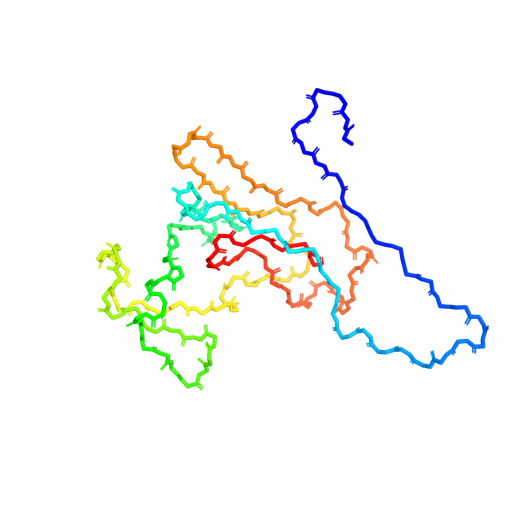.303 5.270 1.00 97.62 111 PHE A CA 1
ATOM 892 C C . PHE A 1 111 ? 4.838 4.930 5.538 1.00 97.62 111 PHE A C 1
ATOM 894 O O . PHE A 1 111 ? 4.965 4.043 4.696 1.00 97.62 111 PHE A O 1
ATOM 901 N N . TRP A 1 112 ? 4.160 4.769 6.672 1.00 97.75 112 TRP A N 1
ATOM 902 C CA . TRP A 1 112 ? 3.661 3.476 7.136 1.00 97.75 112 TRP A CA 1
ATOM 903 C C . TRP A 1 112 ? 2.185 3.563 7.512 1.00 97.75 112 TRP A C 1
ATOM 905 O O . TRP A 1 112 ? 1.774 4.473 8.231 1.00 97.75 112 TRP A O 1
ATOM 915 N N . ILE A 1 113 ? 1.407 2.592 7.044 1.00 97.56 113 ILE A N 1
ATOM 916 C CA . ILE A 1 113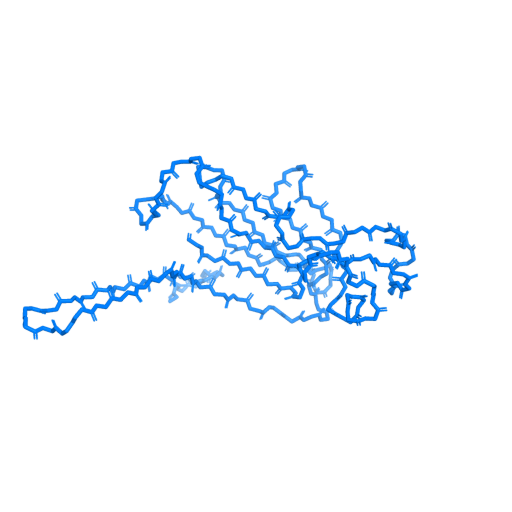 ? 0.099 2.258 7.602 1.00 97.56 113 ILE A CA 1
ATOM 917 C C . ILE A 1 113 ? 0.340 1.240 8.708 1.00 97.56 113 ILE A C 1
ATOM 919 O O . ILE A 1 113 ? 1.078 0.276 8.508 1.00 97.56 113 ILE A O 1
ATOM 923 N N . ILE A 1 114 ? -0.262 1.474 9.872 1.00 96.50 114 ILE A N 1
ATOM 924 C CA . ILE A 1 114 ? -0.183 0.581 11.027 1.00 96.50 114 ILE A CA 1
ATOM 925 C C . ILE A 1 114 ? -1.610 0.245 11.446 1.00 96.50 114 ILE A C 1
ATOM 927 O O . ILE A 1 114 ? -2.372 1.137 11.823 1.00 96.50 114 ILE A O 1
ATOM 931 N N . THR A 1 115 ? -1.953 -1.037 11.402 1.00 94.50 115 THR A N 1
ATOM 932 C CA . THR A 1 115 ? -3.255 -1.551 11.823 1.00 94.50 115 THR A CA 1
ATOM 933 C C . THR A 1 115 ? -3.129 -2.183 13.205 1.00 94.50 115 THR A C 1
ATOM 935 O O . THR A 1 115 ? -2.447 -3.188 13.382 1.00 94.50 115 THR A O 1
ATOM 938 N N . GLY A 1 116 ? -3.771 -1.568 14.203 1.00 89.81 116 GLY A N 1
ATOM 939 C CA . GLY A 1 116 ? -3.706 -2.019 15.599 1.00 89.81 116 GLY A CA 1
ATOM 940 C C . GLY A 1 116 ? -4.746 -3.074 15.994 1.00 89.81 116 GLY A C 1
ATOM 941 O O . GLY A 1 11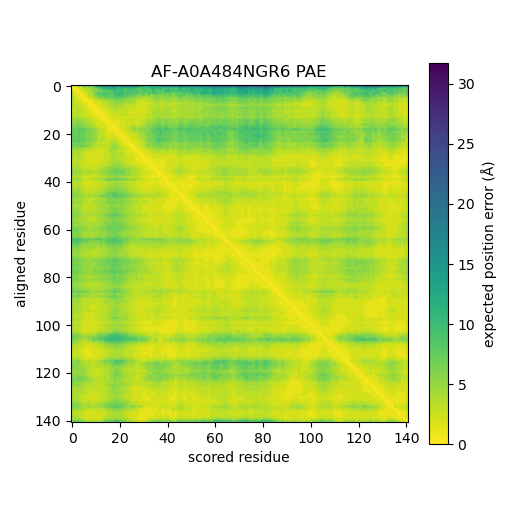6 ? -4.573 -3.724 17.020 1.00 89.81 116 GLY A O 1
ATOM 942 N N . ALA A 1 117 ? -5.815 -3.236 15.212 1.00 87.94 117 ALA A N 1
ATOM 943 C CA . ALA A 1 117 ? -6.893 -4.192 15.461 1.00 87.94 117 ALA A CA 1
ATOM 944 C C . ALA A 1 117 ? -7.575 -4.583 14.144 1.00 87.94 117 ALA A C 1
ATOM 946 O O . ALA A 1 117 ? -7.571 -3.798 13.202 1.00 87.94 117 ALA A O 1
ATOM 947 N N . ASP A 1 118 ? -8.202 -5.758 14.109 1.00 90.62 118 ASP A N 1
ATOM 948 C CA . ASP A 1 118 ? -8.978 -6.246 12.957 1.00 90.62 118 ASP A CA 1
ATOM 949 C C . ASP A 1 118 ? -10.497 -6.176 13.187 1.00 90.62 118 ASP A C 1
ATOM 951 O O . ASP A 1 118 ? -11.271 -6.585 12.329 1.00 90.62 118 ASP A O 1
ATOM 955 N N . GLU A 1 119 ? -10.953 -5.664 14.336 1.00 90.69 119 GLU A N 1
ATOM 956 C CA . GLU A 1 119 ? -12.373 -5.685 14.738 1.00 90.69 119 GLU A CA 1
ATOM 957 C C . GLU A 1 119 ? -13.310 -4.946 13.771 1.00 90.69 119 GLU A C 1
ATOM 959 O O . GLU A 1 119 ? -14.492 -5.266 13.679 1.00 90.69 119 GLU A O 1
ATOM 964 N N . PHE A 1 120 ? -12.776 -3.975 13.028 1.00 89.62 120 PHE A N 1
ATOM 965 C CA . PHE A 1 120 ? -13.518 -3.203 12.035 1.00 89.62 120 PHE A CA 1
ATOM 966 C C . PHE A 1 120 ? -13.536 -3.866 10.649 1.00 89.62 120 PHE A C 1
ATOM 968 O O . PHE A 1 120 ? -14.253 -3.404 9.759 1.00 89.62 120 PHE A O 1
ATOM 975 N N . ARG A 1 121 ? -12.755 -4.934 10.436 1.00 91.19 121 ARG A N 1
ATOM 976 C CA . ARG A 1 121 ? -12.660 -5.625 9.147 1.00 91.19 121 ARG A CA 1
ATOM 977 C C . ARG A 1 121 ? -13.746 -6.682 9.017 1.00 91.19 121 ARG A C 1
ATOM 979 O O . ARG A 1 121 ? -14.018 -7.468 9.920 1.00 91.19 121 ARG A O 1
ATOM 986 N N . SER A 1 122 ?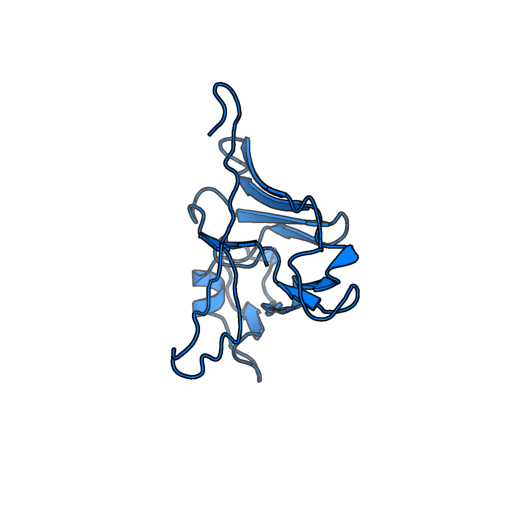 -14.346 -6.736 7.836 1.00 90.38 122 SER A N 1
ATOM 987 C CA . SER A 1 122 ? -15.343 -7.749 7.483 1.00 90.38 122 SER A CA 1
ATOM 988 C C . SER A 1 122 ? -14.699 -8.936 6.765 1.00 90.38 122 SER A C 1
ATOM 990 O O . SER A 1 122 ? -13.661 -8.794 6.135 1.00 90.38 122 SER A O 1
ATOM 992 N N . GLY A 1 123 ? -15.339 -10.109 6.793 1.00 92.19 123 GLY A N 1
ATOM 993 C CA . GLY A 1 123 ? -14.903 -11.294 6.032 1.00 92.19 123 GLY A CA 1
ATOM 994 C C . GLY A 1 123 ? -13.864 -12.189 6.718 1.00 92.19 123 GLY A C 1
ATOM 995 O O . GLY A 1 123 ? -13.452 -13.190 6.137 1.00 92.19 123 GLY A O 1
ATOM 996 N N . GLY A 1 124 ? -13.497 -11.884 7.964 1.00 94.38 124 GLY A N 1
ATOM 997 C CA . GLY A 1 124 ? -12.669 -12.754 8.799 1.00 94.38 124 GLY A CA 1
ATOM 998 C C . GLY A 1 124 ? -11.170 -12.722 8.468 1.00 94.38 124 GLY A C 1
ATOM 999 O O . GLY A 1 124 ? -10.730 -11.963 7.602 1.00 94.38 124 GLY A O 1
ATOM 1000 N N . PRO A 1 125 ? -10.366 -13.543 9.170 1.00 95.31 125 PRO A N 1
ATOM 1001 C CA . PRO A 1 125 ? -8.906 -13.433 9.169 1.00 95.31 125 PRO A CA 1
ATOM 1002 C C . PRO A 1 125 ? -8.243 -13.820 7.843 1.00 95.31 125 PRO A C 1
ATOM 1004 O O . PRO A 1 125 ? -7.157 -13.329 7.567 1.00 95.31 125 PRO A O 1
ATOM 1007 N N . ILE A 1 126 ? -8.879 -14.685 7.046 1.00 96.75 126 ILE A N 1
ATOM 1008 C CA . ILE A 1 126 ? -8.336 -15.215 5.780 1.00 96.75 126 ILE A CA 1
ATOM 1009 C C . ILE A 1 126 ? -8.759 -14.409 4.548 1.00 96.75 126 ILE A C 1
ATOM 1011 O O . ILE A 1 126 ? -8.308 -14.692 3.441 1.00 96.75 126 ILE A O 1
ATOM 1015 N N . ARG A 1 127 ? -9.665 -13.434 4.700 1.00 95.31 127 ARG A N 1
ATOM 1016 C CA . ARG A 1 127 ? -10.016 -12.553 3.586 1.00 95.31 127 ARG A CA 1
ATOM 1017 C C . ARG A 1 127 ? -8.775 -11.762 3.194 1.00 95.31 127 ARG A C 1
ATOM 1019 O O . ARG A 1 127 ? -8.094 -11.220 4.061 1.00 95.31 127 ARG A O 1
ATOM 1026 N N . GLN A 1 128 ? -8.510 -11.708 1.894 1.00 95.50 128 GLN A N 1
ATOM 1027 C CA . GLN A 1 128 ? -7.433 -10.900 1.352 1.00 95.50 128 GLN A CA 1
ATOM 1028 C C . GLN A 1 128 ? -7.916 -9.486 1.073 1.00 95.50 128 GLN A C 1
ATOM 1030 O O . GLN A 1 128 ? -8.946 -9.293 0.421 1.00 95.50 128 GLN A O 1
ATOM 1035 N N . ASP A 1 129 ? -7.130 -8.511 1.503 1.00 95.88 129 ASP A N 1
ATOM 1036 C CA . ASP A 1 129 ? -7.343 -7.116 1.162 1.00 95.88 129 ASP A CA 1
ATOM 1037 C C . ASP A 1 129 ? -6.028 -6.465 0.700 1.00 95.88 129 ASP A C 1
ATOM 1039 O O . ASP A 1 129 ? -4.920 -6.973 0.897 1.00 95.88 129 ASP A O 1
ATOM 1043 N N . LEU A 1 130 ? -6.173 -5.351 -0.018 1.00 95.75 130 LEU A N 1
ATOM 1044 C CA . LEU A 1 130 ? -5.051 -4.636 -0.620 1.00 95.75 130 LEU A CA 1
ATOM 1045 C C . LEU A 1 130 ? -4.249 -3.886 0.448 1.00 95.75 130 LEU A C 1
ATOM 1047 O O . LEU A 1 130 ? -4.832 -3.253 1.325 1.00 95.75 130 LEU A O 1
ATOM 1051 N N . THR A 1 131 ? -2.926 -3.868 0.291 1.00 97.31 131 THR A N 1
ATOM 1052 C CA . THR A 1 131 ? -2.011 -3.128 1.171 1.00 97.31 131 THR A CA 1
ATOM 1053 C C . THR A 1 131 ? -1.469 -1.868 0.472 1.00 97.31 131 THR A C 1
ATOM 1055 O O . THR A 1 131 ? -2.225 -0.956 0.126 1.00 97.31 131 THR A O 1
ATOM 1058 N N . SER A 1 132 ? -0.162 -1.786 0.235 1.00 97.00 132 SER A N 1
ATOM 1059 C CA . SER A 1 132 ? 0.467 -0.804 -0.644 1.00 97.00 132 SER A CA 1
ATOM 1060 C C . SER A 1 132 ? 0.522 -1.335 -2.079 1.00 97.00 132 SER A C 1
ATOM 1062 O O . SER A 1 132 ? 0.614 -2.537 -2.292 1.00 97.00 132 SER A O 1
ATOM 1064 N N . HIS A 1 133 ? 0.474 -0.457 -3.082 1.00 94.81 133 HIS A N 1
ATOM 1065 C CA . HIS A 1 133 ? 0.656 -0.852 -4.484 1.00 94.81 133 HIS A CA 1
ATOM 1066 C C . HIS A 1 133 ? 1.169 0.309 -5.339 1.00 94.81 133 HIS A C 1
ATOM 1068 O O . HIS A 1 133 ? 1.150 1.470 -4.914 1.00 94.81 133 HIS A O 1
ATOM 1074 N N . VAL A 1 134 ? 1.579 -0.007 -6.571 1.00 94.12 134 VAL A N 1
ATOM 1075 C CA . VAL A 1 134 ? 2.095 0.940 -7.573 1.00 94.12 134 VAL A CA 1
ATOM 1076 C C . VAL A 1 134 ? 1.324 2.265 -7.651 1.00 94.12 134 VAL A C 1
AT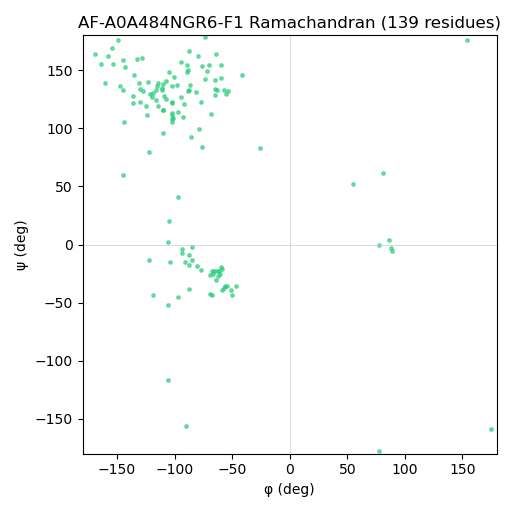OM 1078 O O . VAL A 1 134 ? 0.103 2.310 -7.465 1.00 94.12 134 VAL A O 1
ATOM 1081 N N . GLY A 1 135 ? 2.061 3.342 -7.937 1.00 91.56 135 GLY A N 1
ATOM 1082 C CA . GLY A 1 135 ? 1.560 4.713 -7.908 1.00 91.56 135 GLY A CA 1
ATOM 1083 C C . GLY A 1 135 ? 1.542 5.238 -6.482 1.00 91.56 135 GLY A C 1
ATOM 1084 O O . GLY A 1 135 ? 0.460 5.532 -5.976 1.00 91.56 135 GLY A O 1
ATOM 1085 N N . PRO A 1 136 ? 2.724 5.317 -5.842 1.00 94.62 136 PRO A N 1
ATOM 1086 C CA . PRO A 1 136 ? 2.978 5.066 -4.422 1.00 94.62 136 PRO A CA 1
ATOM 1087 C C . PRO A 1 136 ? 1.759 5.293 -3.532 1.00 94.62 136 PRO A C 1
ATOM 1089 O O . PRO A 1 136 ? 1.545 6.375 -2.979 1.00 94.62 136 PRO A O 1
ATOM 1092 N N . THR A 1 137 ? 0.921 4.258 -3.475 1.00 96.62 137 THR A N 1
ATOM 1093 C CA . THR A 1 137 ? -0.359 4.262 -2.773 1.00 96.62 137 THR A CA 1
ATOM 1094 C C . THR A 1 137 ? -0.240 3.338 -1.573 1.00 96.62 137 THR A C 1
ATOM 1096 O O . THR A 1 137 ? 0.255 2.217 -1.702 1.00 96.62 137 THR A O 1
ATOM 1099 N N . ALA A 1 138 ? -0.699 3.804 -0.417 1.00 97.31 138 ALA A N 1
ATOM 1100 C CA . ALA A 1 138 ? -0.866 3.000 0.784 1.00 97.31 138 ALA A CA 1
ATOM 1101 C C . ALA A 1 138 ? -2.346 3.000 1.182 1.00 97.31 138 ALA A C 1
ATOM 1103 O O . ALA A 1 138 ? -2.977 4.063 1.226 1.00 97.31 138 ALA A O 1
ATOM 1104 N N . LEU A 1 139 ? -2.907 1.817 1.425 1.00 96.56 139 LEU A N 1
ATOM 1105 C CA . LEU A 1 139 ? -4.315 1.650 1.770 1.00 96.56 139 LEU A CA 1
ATOM 1106 C C . LEU A 1 139 ? -4.471 1.209 3.224 1.00 96.56 139 LEU A C 1
ATOM 1108 O O . LEU A 1 139 ? -3.794 0.293 3.664 1.00 96.56 139 LEU A O 1
ATOM 1112 N N . SER A 1 140 ? -5.398 1.832 3.944 1.00 94.69 140 SER A N 1
ATOM 1113 C CA . SER A 1 140 ? -5.947 1.270 5.178 1.00 94.69 140 SER A CA 1
ATOM 1114 C C . SER A 1 140 ? -7.317 0.703 4.850 1.00 94.69 140 SER A C 1
ATOM 1116 O O . SER A 1 140 ? -8.235 1.461 4.524 1.00 94.69 140 SER A O 1
ATOM 1118 N N . VAL A 1 141 ? -7.409 -0.619 4.903 1.00 89.19 141 VAL A N 1
ATOM 1119 C CA . VAL A 1 141 ? -8.604 -1.445 4.679 1.00 89.19 141 VAL A CA 1
ATOM 1120 C C . VAL A 1 141 ? -9.142 -1.954 5.999 1.00 89.19 141 VAL A C 1
ATOM 1122 O O . VAL A 1 141 ? -8.297 -2.314 6.859 1.00 89.19 141 VAL A O 1
#

Secondary structure (DSSP, 8-state):
--TT-S-----------TTPPP-------EEEE--TTT--EEESSSSSEEEPPPHHHHHTSEE-SSTTEEE-SS-SSGGGTTPEEEGGGGEEEGGG-SEEEEEETTTTEEEEEE---STT-SS-TT-EEE-EETTTEEEE-

Mean predicted aligned error: 3.62 Å

Solvent-accessible surface area (backbone atoms only — not comparable to full-atom values): 8744 Å² total; per-residue (Å²): 113,60,89,95,53,96,64,75,89,84,86,84,87,86,85,85,61,94,89,60,78,90,80,88,79,94,76,77,67,50,77,47,75,53,63,67,92,41,34,47,32,38,40,55,46,97,89,45,58,47,77,52,69,51,57,63,28,52,72,72,21,46,67,54,100,44,90,59,31,25,36,20,71,74,30,90,56,69,89,51,47,76,39,71,52,44,66,69,80,41,43,41,34,47,78,68,61,41,54,33,24,36,34,13,83,64,87,66,46,74,49,74,50,74,51,92,71,64,87,89,55,78,78,55,56,77,36,70,45,62,40,39,45,77,53,39,27,37,40,51,103

pLDDT: mean 94.65, std 2.92, range [78.06, 98.38]

Organism: NCBI:txid132261

Radius of gyration: 17.35 Å; Cα contacts (8 Å, |Δi|>4): 236; chains: 1; bounding box: 52×32×42 Å

Sequence (141 aa):
MLPGQSGFYTYAIYEHLQGWPDVDIGQTRVAIKLQRRLFNYMAISDDIQREMPSDNDRSIGKTLDYKEAVLLTNPSNPTMKGEVDDKYQYSLENKDIKVHGWISPNPHVGFWIITGADEFRSGGPIRQDLTSHVGPTALSV

Foldseek 3Di:
DDPPDDDDDDDDDDDDDPPDDDDDDPDDKDKDQDDQVFWQWWWQDPVDIDGAFAPVQQVPFDQDPDNQWTARCDTPPPVSHRPIGGQQVQKDFLLSRAKIWTAGPVVGDIDMDGDPDCPPPPDDRRDIDHAAGHSRMGMDD